Protein AF-K6DNP1-F1 (afdb_monomer)

Sequence (152 aa):
AHTSFNVTYEKKKAGRSIDSIVFHIEKKRKADDNSYKLDDRAYQEDKARKAETEDMLTVQALKSPYTKLLMEHFLLSYLDLTDTKILSGLQAHVYPLYDELKDLRGLNGVKDHLSYVGAKQEDYSKKNICKYLKKAIEQYLPTVKRQDLNHE

Radius of gyration: 27.94 Å; Cα contacts (8 Å, |Δi|>4): 122; chains: 1; bounding box: 44×36×95 Å

Foldseek 3Di:
DDDDWDKDKDFDDDPPHGPDIDIDTHHDDDPPDPVVLPPDPVSVVVVVVVVVLLVVQLVVLVVDVVVVLCVVLVLDDPVCNPPSCLRSLCSVQQVVLLVVQCVLPNPVSSSVLSNVLSVVDDPVCSVPSSVSNNVSSVVVNVVSVVVVVVVD

Nearest PDB structures (foldseek):
  7tcd-assembly1_A  TM=2.129E-01  e=2.347E+00  synthetic construct

Structure (mmCIF, N/CA/C/O backbone):
data_AF-K6DNP1-F1
#
_entry.id   AF-K6DNP1-F1
#
loop_
_atom_site.group_PDB
_atom_site.id
_atom_site.type_symbol
_atom_site.label_atom_id
_atom_site.label_alt_id
_atom_site.label_comp_id
_atom_site.label_asym_id
_atom_site.label_entity_id
_atom_site.label_seq_id
_atom_site.pdbx_PDB_ins_code
_atom_site.Cartn_x
_atom_site.Cartn_y
_atom_site.Cartn_z
_atom_site.occupancy
_atom_site.B_iso_or_equiv
_atom_site.auth_seq_id
_atom_site.auth_comp_id
_atom_site.auth_asym_id
_atom_site.auth_atom_id
_atom_site.pdbx_PDB_model_num
ATOM 1 N N . ALA A 1 1 ? -6.603 0.372 -36.552 1.00 50.72 1 ALA A N 1
ATOM 2 C CA . ALA A 1 1 ? -5.321 0.812 -35.957 1.00 50.72 1 ALA A CA 1
ATOM 3 C C . ALA A 1 1 ? -4.628 1.763 -36.931 1.00 50.72 1 ALA A C 1
ATOM 5 O O . ALA A 1 1 ? -4.686 1.504 -38.125 1.00 50.72 1 ALA A O 1
ATOM 6 N N . HIS A 1 2 ? -4.013 2.847 -36.446 1.00 74.38 2 HIS A N 1
ATOM 7 C CA . HIS A 1 2 ? -3.358 3.880 -37.266 1.00 74.38 2 HIS A CA 1
ATOM 8 C C . HIS A 1 2 ? -1.901 4.070 -36.817 1.00 74.38 2 HIS A C 1
ATOM 10 O O . HIS A 1 2 ? -1.602 3.951 -35.630 1.00 74.38 2 HIS A O 1
ATOM 16 N N . THR A 1 3 ? -0.981 4.347 -37.744 1.00 71.00 3 THR A N 1
ATOM 17 C CA . THR A 1 3 ? 0.444 4.598 -37.453 1.00 71.00 3 THR A CA 1
ATOM 18 C C . THR A 1 3 ? 0.910 5.831 -38.216 1.00 71.00 3 THR A C 1
ATOM 20 O O . THR A 1 3 ? 0.482 6.053 -39.345 1.00 71.00 3 THR A O 1
ATOM 23 N N . SER A 1 4 ? 1.761 6.648 -37.592 1.00 76.44 4 SER A N 1
ATOM 24 C CA . SER A 1 4 ? 2.299 7.858 -38.217 1.00 76.44 4 SER A CA 1
ATOM 25 C C . SER A 1 4 ? 3.692 7.607 -38.797 1.00 76.44 4 SER A C 1
ATOM 27 O O . SER A 1 4 ? 4.571 7.077 -38.116 1.00 76.44 4 SER A O 1
ATOM 29 N N . PHE A 1 5 ? 3.887 8.014 -40.050 1.00 83.62 5 PHE A N 1
ATOM 30 C CA . PHE A 1 5 ? 5.149 7.925 -40.785 1.00 83.62 5 PHE A CA 1
ATOM 31 C C . PHE A 1 5 ? 5.510 9.288 -41.369 1.00 83.62 5 PHE A C 1
ATOM 33 O O . PHE A 1 5 ? 4.630 10.129 -41.559 1.00 83.62 5 PHE A O 1
ATOM 40 N N . ASN A 1 6 ? 6.792 9.494 -41.659 1.00 84.69 6 ASN A N 1
ATOM 41 C CA . ASN A 1 6 ? 7.205 10.589 -42.527 1.00 84.69 6 ASN A CA 1
ATOM 42 C C . ASN A 1 6 ? 7.153 10.058 -43.960 1.00 84.69 6 ASN A C 1
ATOM 44 O O . ASN A 1 6 ? 7.808 9.065 -44.272 1.00 84.69 6 ASN A O 1
ATOM 48 N N . VAL A 1 7 ? 6.324 10.670 -44.801 1.00 87.06 7 VAL A N 1
ATOM 49 C CA . VAL A 1 7 ? 6.112 10.228 -46.181 1.00 87.06 7 VAL A CA 1
ATOM 50 C C . VAL A 1 7 ? 6.471 11.372 -47.111 1.00 87.06 7 VAL A C 1
ATOM 52 O O . VAL A 1 7 ? 5.861 12.439 -47.046 1.00 87.06 7 VAL A O 1
ATOM 55 N N . THR A 1 8 ? 7.440 11.142 -47.986 1.00 91.75 8 THR A N 1
ATOM 56 C CA . THR A 1 8 ? 7.704 11.991 -49.148 1.00 91.75 8 THR A CA 1
ATOM 57 C C . THR A 1 8 ? 7.326 11.225 -50.409 1.00 91.75 8 THR A C 1
ATOM 59 O O . THR A 1 8 ? 7.124 10.008 -50.380 1.00 91.75 8 THR A O 1
ATOM 62 N N . TYR A 1 9 ? 7.135 11.925 -51.522 1.00 92.38 9 TYR A N 1
ATOM 63 C CA . TYR A 1 9 ? 6.776 11.270 -52.771 1.00 92.38 9 TYR A CA 1
ATOM 64 C C . TYR A 1 9 ? 7.428 11.957 -53.964 1.00 92.38 9 TYR A C 1
ATOM 66 O O . TYR A 1 9 ? 7.678 13.162 -53.948 1.00 92.38 9 TYR A O 1
ATOM 74 N N . GLU A 1 10 ? 7.625 11.185 -55.025 1.00 93.19 10 GLU A N 1
ATOM 75 C CA . GLU A 1 10 ? 8.090 11.654 -56.322 1.00 93.19 10 GLU A CA 1
ATOM 76 C C . GLU A 1 10 ? 7.060 11.305 -57.401 1.00 93.19 10 GLU A C 1
ATOM 78 O O . GLU A 1 10 ? 6.475 10.221 -57.393 1.00 93.19 10 GLU A O 1
ATOM 83 N N . LYS A 1 11 ? 6.822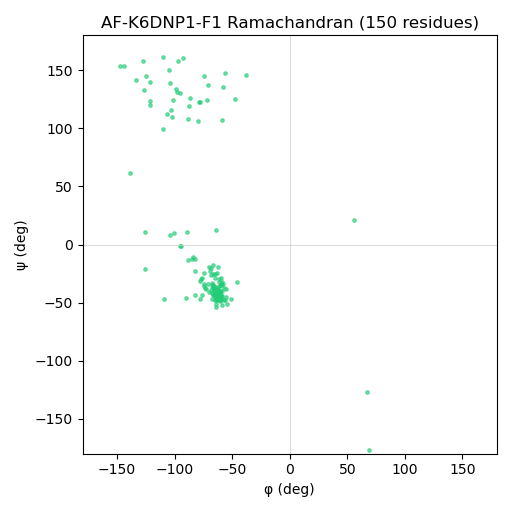 12.225 -58.341 1.00 92.50 11 LYS A N 1
ATOM 84 C CA . LYS A 1 11 ? 5.912 12.019 -59.476 1.00 92.50 11 LYS A CA 1
ATOM 85 C C . LYS A 1 11 ? 6.724 11.741 -60.739 1.00 92.50 11 LYS A C 1
ATOM 87 O O . LYS A 1 11 ? 7.390 12.645 -61.239 1.00 92.50 11 LYS A O 1
ATOM 92 N N . LYS A 1 12 ? 6.593 10.548 -61.312 1.00 91.69 12 LYS A N 1
ATOM 93 C CA . LYS A 1 12 ? 7.120 10.222 -62.641 1.00 91.69 12 LYS A CA 1
ATOM 94 C C . LYS A 1 12 ? 6.097 10.610 -63.699 1.00 91.69 12 LYS A C 1
ATOM 96 O O . LYS A 1 12 ? 4.930 10.231 -63.616 1.00 91.69 12 LYS A O 1
ATOM 101 N N . LYS A 1 13 ? 6.517 11.410 -64.678 1.00 91.56 13 LYS A N 1
ATOM 102 C CA . LYS A 1 13 ? 5.655 11.876 -65.771 1.00 91.56 13 LYS A CA 1
ATOM 103 C C . LYS A 1 13 ? 5.956 11.118 -67.058 1.00 91.56 13 LYS A C 1
ATOM 105 O O . LYS A 1 13 ? 7.121 10.948 -67.402 1.00 91.56 13 LYS A O 1
ATOM 110 N N . ALA A 1 14 ? 4.908 10.767 -67.795 1.00 88.12 14 ALA A N 1
ATOM 111 C CA . ALA A 1 14 ? 4.993 10.373 -69.195 1.00 88.12 14 ALA A CA 1
ATOM 112 C C . ALA A 1 14 ? 4.353 11.494 -70.029 1.00 88.12 14 ALA A C 1
ATOM 114 O O . ALA A 1 14 ? 3.132 11.645 -70.098 1.00 88.12 14 ALA A O 1
ATOM 115 N N . GLY A 1 15 ? 5.193 12.362 -70.595 1.00 88.00 15 GLY A N 1
ATOM 116 C CA . GLY A 1 15 ? 4.741 13.573 -71.281 1.00 88.00 15 GLY A CA 1
ATOM 117 C C . GLY A 1 15 ? 4.110 14.594 -70.324 1.00 88.00 15 GLY A C 1
ATOM 118 O O . GLY A 1 15 ? 4.723 15.000 -69.337 1.00 88.00 15 GLY A O 1
ATOM 119 N N . ARG A 1 16 ? 2.886 15.049 -70.629 1.00 88.44 16 ARG A N 1
ATOM 120 C CA . ARG A 1 16 ? 2.166 16.054 -69.816 1.00 88.44 16 ARG A CA 1
ATOM 121 C C . ARG A 1 16 ? 1.413 15.457 -68.622 1.00 88.44 16 ARG A C 1
ATOM 123 O O . ARG A 1 16 ? 0.993 16.213 -67.747 1.00 88.44 16 ARG A O 1
ATOM 130 N N . SER A 1 17 ? 1.292 14.134 -68.559 1.00 86.88 17 SER A N 1
ATOM 131 C CA . SER A 1 17 ? 0.543 13.423 -67.523 1.00 86.88 17 SER A CA 1
ATOM 132 C C . SER A 1 17 ? 1.479 12.773 -66.505 1.00 86.88 17 SER A C 1
ATOM 134 O O . SER A 1 17 ? 2.608 12.399 -66.824 1.00 86.88 17 SER A O 1
ATOM 136 N N . ILE A 1 18 ? 1.015 12.653 -65.260 1.00 89.25 18 ILE A N 1
ATOM 137 C CA . ILE A 1 18 ? 1.702 11.859 -64.235 1.00 89.25 18 ILE A CA 1
ATOM 138 C C . ILE A 1 18 ? 1.375 10.395 -64.516 1.00 89.25 18 ILE A C 1
ATOM 140 O O . ILE A 1 18 ? 0.204 10.035 -64.568 1.00 89.25 18 ILE A O 1
ATOM 144 N N . ASP A 1 19 ? 2.409 9.590 -64.711 1.00 92.50 19 ASP A N 1
ATOM 145 C CA . ASP A 1 19 ? 2.310 8.163 -65.007 1.00 92.50 19 ASP A CA 1
ATOM 146 C C . ASP A 1 19 ? 2.322 7.333 -63.717 1.00 92.50 19 ASP A C 1
ATOM 148 O O . ASP A 1 19 ? 1.467 6.480 -63.503 1.00 92.50 19 ASP A O 1
ATOM 152 N N . SER A 1 20 ? 3.237 7.645 -62.795 1.00 91.12 20 SER A N 1
ATOM 153 C CA . SER A 1 20 ? 3.351 6.941 -61.515 1.00 91.12 20 SER A CA 1
ATOM 154 C C . SER A 1 20 ? 3.824 7.858 -60.386 1.00 91.12 20 SER A C 1
ATOM 156 O O . SER A 1 20 ? 4.481 8.876 -60.612 1.00 91.12 20 SER A O 1
ATOM 158 N N . ILE A 1 21 ? 3.466 7.516 -59.146 1.00 91.50 21 ILE A N 1
ATOM 159 C CA . ILE A 1 21 ? 3.923 8.209 -57.934 1.00 91.50 21 ILE A CA 1
ATOM 160 C C . ILE A 1 21 ? 4.644 7.193 -57.053 1.00 91.50 21 ILE A C 1
ATOM 162 O O . ILE A 1 21 ? 4.070 6.166 -56.697 1.00 91.50 21 ILE A O 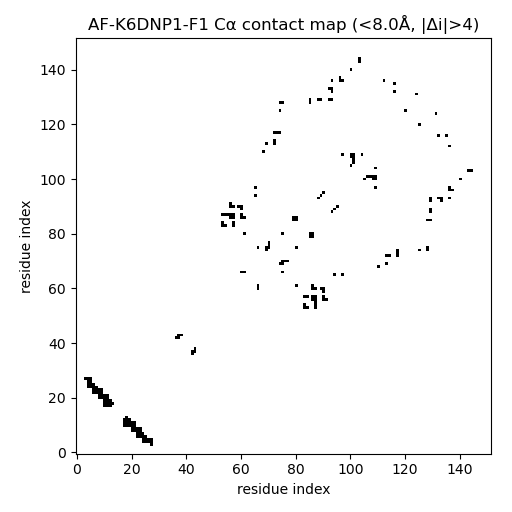1
ATOM 166 N N . VAL A 1 22 ? 5.896 7.481 -56.707 1.00 92.94 22 VAL A N 1
ATOM 167 C CA . VAL A 1 22 ? 6.710 6.652 -55.813 1.00 92.94 22 VAL A CA 1
ATOM 168 C C . VAL A 1 22 ? 6.723 7.306 -54.441 1.00 92.94 22 VAL A C 1
ATOM 170 O O . VAL A 1 22 ? 7.073 8.476 -54.317 1.00 92.94 22 VAL A O 1
ATOM 173 N N . PHE A 1 23 ? 6.330 6.563 -53.411 1.00 92.50 23 PHE A N 1
ATOM 174 C CA . PHE A 1 23 ? 6.361 7.037 -52.031 1.00 92.50 23 PHE A CA 1
ATOM 175 C C . PHE A 1 23 ? 7.652 6.581 -51.351 1.00 92.50 23 PHE A C 1
ATOM 177 O O . PHE A 1 23 ? 7.975 5.394 -51.360 1.00 92.50 23 PHE A O 1
ATOM 184 N N . HIS A 1 24 ? 8.351 7.512 -50.710 1.00 89.62 24 HIS A N 1
ATOM 185 C CA . HIS A 1 24 ? 9.455 7.226 -49.804 1.00 89.62 24 HIS A CA 1
ATOM 186 C C . HIS A 1 24 ? 8.930 7.367 -48.380 1.00 89.62 24 HIS A C 1
ATOM 188 O O . HIS A 1 24 ? 8.570 8.453 -47.922 1.00 89.62 24 HIS A O 1
ATOM 194 N N . ILE A 1 25 ? 8.816 6.231 -47.701 1.00 88.06 25 ILE A N 1
ATOM 195 C CA . ILE A 1 25 ? 8.274 6.161 -46.350 1.00 88.06 25 ILE A CA 1
ATOM 196 C C . ILE A 1 25 ? 9.440 5.916 -45.405 1.00 88.06 25 ILE A C 1
ATOM 198 O O . ILE A 1 25 ? 10.027 4.835 -45.399 1.00 88.06 25 ILE A O 1
ATOM 202 N N . GLU A 1 26 ? 9.751 6.910 -44.582 1.00 81.81 26 GLU A N 1
ATOM 203 C CA . GLU A 1 26 ? 10.755 6.783 -43.536 1.00 81.81 26 GLU A CA 1
ATOM 204 C C . GLU A 1 26 ? 10.090 6.507 -42.188 1.00 81.81 26 GLU A C 1
ATOM 206 O O . GLU A 1 26 ? 9.112 7.147 -41.768 1.00 81.81 26 GLU A O 1
ATOM 211 N N . LYS A 1 27 ? 10.642 5.527 -41.471 1.00 77.31 27 LYS A N 1
ATOM 212 C CA . LYS A 1 27 ? 10.211 5.201 -40.116 1.00 77.31 27 LYS A CA 1
ATOM 213 C C . LYS A 1 27 ? 10.670 6.314 -39.175 1.00 77.31 27 LYS A C 1
ATOM 215 O O . LYS A 1 27 ? 11.860 6.596 -39.082 1.00 77.31 27 LYS A O 1
ATOM 220 N N . LYS A 1 28 ? 9.739 6.915 -38.428 1.00 71.75 28 LYS A N 1
ATOM 221 C CA . LYS A 1 28 ? 10.092 7.870 -37.368 1.00 71.75 28 LYS A CA 1
ATOM 222 C C . LYS A 1 28 ? 11.019 7.200 -36.350 1.00 71.75 28 LYS A C 1
ATOM 224 O O . LYS A 1 28 ? 10.735 6.081 -35.910 1.00 71.75 28 LYS A O 1
ATOM 229 N N . ARG A 1 29 ? 12.079 7.903 -35.935 1.00 65.31 29 ARG A N 1
ATOM 230 C CA . ARG A 1 29 ? 12.907 7.496 -34.794 1.00 65.31 29 ARG A CA 1
ATOM 231 C C . ARG A 1 29 ? 11.998 7.425 -33.564 1.00 65.31 29 ARG A C 1
ATOM 233 O O . ARG A 1 29 ? 11.520 8.450 -33.084 1.00 65.31 29 ARG A O 1
ATO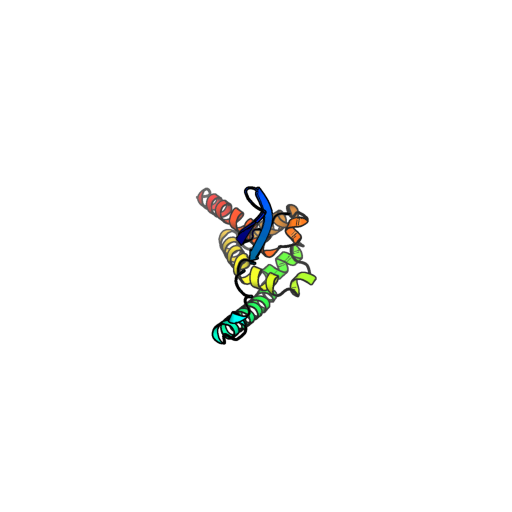M 240 N N . LYS A 1 30 ? 11.692 6.214 -33.099 1.00 66.44 30 LYS A N 1
ATOM 241 C CA . LYS A 1 30 ? 11.155 6.021 -31.747 1.00 66.44 30 LYS A CA 1
ATOM 242 C C . LYS A 1 30 ? 12.332 6.204 -30.793 1.00 66.44 30 LYS A C 1
ATOM 244 O O . LYS A 1 30 ? 13.447 5.880 -31.188 1.00 66.44 30 LYS A O 1
ATOM 249 N N . ALA A 1 31 ? 12.106 6.774 -29.608 1.00 58.91 31 ALA A N 1
ATOM 250 C CA . ALA A 1 31 ? 13.155 6.841 -28.593 1.00 58.91 31 ALA A CA 1
ATOM 251 C C . ALA A 1 31 ? 13.794 5.451 -28.482 1.00 58.91 31 ALA A C 1
ATOM 253 O O . ALA A 1 31 ? 13.062 4.461 -28.375 1.00 58.91 31 ALA A O 1
ATOM 254 N N . ASP A 1 32 ? 15.117 5.393 -28.641 1.00 55.91 32 ASP A N 1
ATOM 255 C CA . ASP A 1 32 ? 15.847 4.138 -28.549 1.00 55.91 32 ASP A CA 1
ATOM 256 C C . ASP A 1 32 ? 15.552 3.505 -27.185 1.00 55.91 32 ASP A C 1
ATOM 258 O O . ASP A 1 32 ? 15.266 4.195 -26.201 1.00 55.91 32 ASP A O 1
ATOM 262 N N . ASP A 1 33 ? 15.546 2.178 -27.182 1.00 56.12 33 ASP A N 1
ATOM 263 C CA . ASP A 1 33 ? 15.354 1.322 -26.021 1.00 56.12 33 ASP A CA 1
ATOM 264 C C . ASP A 1 33 ? 16.054 1.900 -24.774 1.00 56.12 33 ASP A C 1
ATOM 266 O O . ASP A 1 33 ? 17.139 2.478 -24.873 1.00 56.12 33 ASP A O 1
ATOM 270 N N . ASN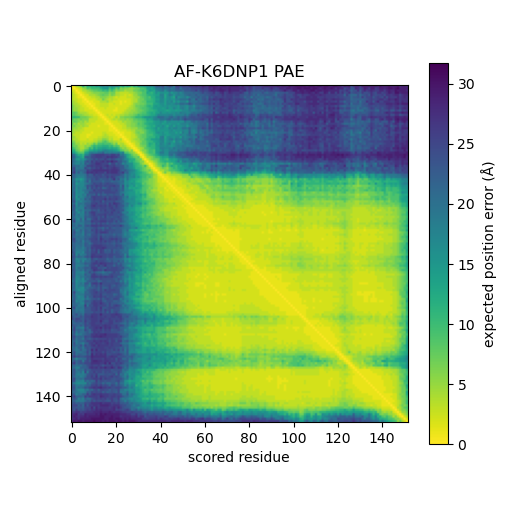 A 1 34 ? 15.487 1.721 -23.576 1.00 57.88 34 ASN A N 1
ATOM 271 C CA . ASN A 1 34 ? 16.080 2.221 -22.318 1.00 57.88 34 ASN A CA 1
ATOM 272 C C . ASN A 1 34 ? 17.450 1.567 -21.986 1.00 57.88 34 ASN A C 1
ATOM 274 O O . ASN A 1 34 ? 17.951 1.721 -20.875 1.00 57.88 34 ASN A O 1
ATOM 278 N N . SER A 1 35 ? 18.056 0.849 -22.935 1.00 60.31 35 SER A N 1
ATOM 279 C CA . SER A 1 35 ? 19.379 0.229 -22.915 1.00 60.31 35 SER A CA 1
ATOM 280 C C . SER A 1 35 ? 20.487 1.144 -22.389 1.00 60.31 35 SER A C 1
ATOM 282 O O . SER A 1 35 ? 21.371 0.648 -21.700 1.00 60.31 35 SER A O 1
ATOM 284 N N . TYR A 1 36 ? 20.420 2.465 -22.593 1.00 57.47 36 TYR A N 1
ATOM 285 C CA . TYR A 1 36 ? 21.416 3.390 -22.031 1.00 57.47 36 TYR A CA 1
ATOM 286 C C . TYR A 1 36 ? 21.455 3.406 -20.488 1.00 57.47 36 TYR A C 1
ATOM 288 O O . TYR A 1 36 ? 22.447 3.831 -19.910 1.00 57.47 36 TYR A O 1
ATOM 296 N N . LYS A 1 37 ? 20.397 2.936 -19.810 1.00 58.38 37 LYS A N 1
ATOM 297 C CA . LYS A 1 37 ? 20.354 2.798 -18.344 1.00 58.38 37 LYS A CA 1
ATOM 298 C C . LYS A 1 37 ? 20.962 1.485 -17.847 1.00 58.38 37 LYS A C 1
ATOM 300 O O . LYS A 1 37 ? 21.143 1.341 -16.645 1.00 58.38 37 LYS A O 1
ATOM 305 N N . LEU A 1 38 ? 21.232 0.511 -18.724 1.00 59.47 38 LEU A N 1
ATOM 306 C CA . LEU A 1 38 ? 21.786 -0.777 -18.295 1.00 59.47 38 LEU A CA 1
ATOM 307 C C . LEU A 1 38 ? 23.266 -0.685 -17.915 1.00 59.47 38 LEU A C 1
ATOM 309 O O . LEU A 1 38 ? 23.643 -1.354 -16.965 1.00 59.47 38 LEU A O 1
ATOM 313 N N . ASP A 1 39 ? 24.070 0.142 -18.589 1.00 61.75 39 ASP A N 1
ATOM 314 C CA . ASP A 1 39 ? 25.513 0.295 -18.309 1.00 61.75 39 ASP A CA 1
ATOM 315 C C . ASP A 1 39 ? 25.845 1.470 -17.370 1.00 61.75 39 ASP A C 1
ATOM 317 O O . ASP A 1 39 ? 27.006 1.691 -17.017 1.00 61.75 39 ASP A O 1
ATOM 321 N N . ASP A 1 40 ? 24.838 2.228 -16.933 1.00 76.12 40 ASP A N 1
ATOM 322 C CA . ASP A 1 40 ? 25.037 3.339 -16.006 1.00 76.12 40 ASP A CA 1
ATOM 323 C C . ASP A 1 40 ? 25.177 2.816 -14.564 1.00 76.12 40 ASP A C 1
ATOM 325 O O . ASP A 1 40 ? 24.203 2.393 -13.931 1.00 76.12 40 ASP A O 1
ATOM 329 N N . ARG A 1 41 ? 26.407 2.844 -14.034 1.00 76.69 41 ARG A N 1
ATOM 330 C CA . ARG A 1 41 ? 26.722 2.395 -12.665 1.00 76.69 41 ARG A CA 1
ATOM 331 C C . ARG A 1 41 ? 25.883 3.112 -11.610 1.00 76.69 41 ARG A C 1
ATOM 333 O O . ARG A 1 41 ? 25.415 2.462 -10.681 1.00 76.69 41 ARG A O 1
ATOM 340 N N . ALA A 1 42 ? 25.625 4.411 -11.776 1.00 79.81 42 ALA A N 1
ATOM 341 C CA . ALA A 1 42 ? 24.831 5.175 -10.815 1.00 79.81 42 ALA A CA 1
ATOM 342 C C . ALA A 1 42 ? 23.368 4.701 -10.783 1.00 79.81 42 ALA A C 1
ATOM 344 O O . ALA A 1 42 ? 22.741 4.658 -9.725 1.00 79.81 42 ALA A O 1
ATOM 345 N N . TYR A 1 43 ? 22.826 4.292 -11.935 1.00 78.38 43 TYR A N 1
ATOM 346 C CA . TYR A 1 43 ? 21.483 3.722 -12.020 1.00 78.38 43 TYR A CA 1
ATOM 347 C C . TYR A 1 43 ? 21.405 2.332 -11.373 1.00 78.38 43 TYR A C 1
ATOM 349 O O . TYR A 1 43 ? 20.432 2.032 -10.678 1.00 78.38 43 TYR A O 1
ATOM 357 N N . GLN A 1 44 ? 22.423 1.488 -11.572 1.00 81.75 44 GLN A N 1
ATOM 358 C CA . GLN A 1 44 ? 22.496 0.170 -10.935 1.00 81.75 44 GLN A CA 1
ATOM 359 C C . GLN A 1 44 ? 22.620 0.281 -9.411 1.00 81.75 44 GLN A C 1
ATOM 361 O O . GLN A 1 44 ? 21.885 -0.401 -8.697 1.00 81.75 44 GLN A O 1
ATOM 366 N N . GLU A 1 45 ? 23.489 1.167 -8.917 1.00 82.25 45 GLU A N 1
ATOM 367 C CA . GLU A 1 45 ? 23.664 1.428 -7.484 1.00 82.25 45 GLU A CA 1
ATOM 368 C C . GLU A 1 45 ? 22.385 1.988 -6.848 1.00 82.25 45 GLU A C 1
ATOM 370 O O . GLU A 1 45 ? 21.953 1.504 -5.801 1.00 82.25 45 GLU A O 1
ATOM 375 N N . ASP A 1 46 ? 21.711 2.949 -7.493 1.00 82.19 46 ASP A N 1
ATOM 376 C CA . ASP A 1 46 ? 20.434 3.476 -6.995 1.00 82.19 46 ASP A CA 1
ATOM 377 C C . ASP A 1 46 ? 19.341 2.397 -6.961 1.00 82.19 46 ASP A C 1
ATOM 379 O O . ASP A 1 46 ? 18.563 2.321 -6.007 1.00 82.19 46 ASP A O 1
ATOM 383 N N . LYS A 1 47 ? 19.301 1.524 -7.975 1.00 83.50 47 LYS A N 1
ATOM 384 C CA . LYS A 1 47 ? 18.375 0.389 -8.021 1.00 83.50 47 LYS A CA 1
ATOM 385 C C . LYS A 1 47 ? 18.668 -0.628 -6.915 1.00 83.50 47 LYS A C 1
ATOM 387 O O . LYS A 1 47 ? 17.723 -1.097 -6.285 1.00 83.50 47 LYS A O 1
ATOM 392 N N . ALA A 1 48 ? 19.938 -0.944 -6.665 1.00 84.06 48 ALA A N 1
ATOM 393 C CA . ALA A 1 48 ? 20.351 -1.854 -5.598 1.00 84.06 48 ALA A CA 1
ATOM 394 C C . ALA A 1 48 ? 19.986 -1.289 -4.219 1.00 84.06 48 ALA A C 1
ATOM 396 O O . ALA A 1 48 ? 19.307 -1.955 -3.445 1.00 84.06 48 ALA A O 1
ATOM 397 N N . ARG A 1 49 ? 20.306 -0.016 -3.961 1.00 85.69 49 ARG A N 1
ATOM 398 C CA . ARG A 1 49 ? 19.952 0.671 -2.711 1.00 85.69 49 ARG A CA 1
ATOM 399 C C . ARG A 1 49 ? 18.442 0.700 -2.461 1.00 85.69 49 ARG A C 1
ATOM 401 O O . ARG A 1 49 ? 17.994 0.534 -1.327 1.00 85.69 49 ARG A O 1
ATOM 408 N N . LYS A 1 50 ? 17.638 0.918 -3.508 1.00 84.88 50 LYS A N 1
ATOM 409 C CA . LYS A 1 50 ? 16.170 0.845 -3.415 1.00 84.88 50 LYS A CA 1
ATOM 410 C C . LYS A 1 50 ? 15.699 -0.559 -3.051 1.00 84.88 50 LYS A C 1
ATOM 412 O O . LYS A 1 50 ? 14.873 -0.675 -2.155 1.00 84.88 50 LYS A O 1
ATOM 417 N N . ALA A 1 51 ? 16.252 -1.592 -3.684 1.00 84.00 51 ALA A N 1
ATOM 418 C CA . ALA A 1 51 ? 15.919 -2.979 -3.367 1.00 84.00 51 ALA A CA 1
ATOM 419 C C . ALA A 1 51 ? 16.287 -3.347 -1.919 1.00 84.00 51 ALA A C 1
ATOM 421 O O . ALA A 1 51 ? 15.457 -3.898 -1.208 1.00 84.00 51 ALA A O 1
ATOM 422 N N . GLU A 1 52 ? 17.472 -2.955 -1.439 1.00 86.56 52 GLU A N 1
ATOM 423 C CA . GLU A 1 52 ? 17.877 -3.165 -0.038 1.00 86.56 52 GLU A CA 1
ATOM 424 C C . GLU A 1 52 ? 16.935 -2.460 0.948 1.00 86.56 52 GLU A C 1
ATOM 426 O O . GLU A 1 52 ? 16.576 -3.004 1.993 1.00 86.56 52 GLU A O 1
ATOM 431 N N . THR A 1 53 ? 16.501 -1.244 0.603 1.00 90.31 53 THR A N 1
ATOM 432 C CA . THR A 1 53 ? 15.539 -0.489 1.415 1.00 90.31 53 THR A CA 1
ATOM 433 C C . THR A 1 53 ? 14.175 -1.179 1.432 1.00 90.31 53 THR A C 1
ATOM 435 O O . THR A 1 53 ? 13.560 -1.287 2.492 1.00 90.31 53 THR A O 1
ATOM 438 N N . GLU A 1 54 ? 13.700 -1.658 0.279 1.00 89.75 54 GLU A N 1
ATOM 439 C CA . GLU A 1 54 ? 12.459 -2.430 0.174 1.00 89.75 54 GLU A CA 1
ATOM 440 C C . GLU A 1 54 ? 12.541 -3.698 1.028 1.00 89.75 54 GLU A C 1
ATOM 442 O O . GLU A 1 54 ? 11.658 -3.915 1.857 1.00 89.75 54 GLU A O 1
ATOM 447 N N . ASP A 1 55 ? 13.624 -4.469 0.934 1.00 90.44 55 ASP A N 1
ATOM 448 C CA . ASP A 1 55 ? 13.830 -5.674 1.742 1.00 90.44 55 ASP A CA 1
ATOM 449 C C . ASP A 1 55 ? 13.829 -5.358 3.244 1.00 90.44 55 ASP A C 1
ATOM 451 O O . ASP A 1 55 ? 13.125 -6.012 4.018 1.00 90.44 55 ASP A O 1
ATOM 455 N N . MET A 1 56 ? 14.518 -4.300 3.678 1.00 93.62 56 MET A N 1
ATOM 456 C CA . MET A 1 56 ? 14.482 -3.863 5.078 1.00 93.62 56 MET A CA 1
ATOM 457 C C . MET A 1 56 ? 13.052 -3.528 5.538 1.00 93.62 56 MET A C 1
ATOM 459 O O . MET A 1 56 ? 12.628 -3.952 6.620 1.00 93.62 56 MET A O 1
ATOM 463 N N . LEU A 1 57 ? 12.289 -2.807 4.710 1.00 94.56 57 LEU A N 1
ATOM 464 C CA . LEU A 1 57 ? 10.896 -2.461 4.996 1.00 94.56 57 LEU A CA 1
ATOM 465 C C . LEU A 1 57 ? 10.001 -3.702 5.066 1.00 94.56 57 LEU A C 1
ATOM 467 O O . LEU A 1 57 ? 9.118 -3.754 5.919 1.00 94.56 57 LEU A O 1
ATOM 471 N N . THR A 1 58 ? 10.226 -4.720 4.231 1.00 93.50 58 THR A N 1
ATOM 472 C CA . THR A 1 58 ? 9.443 -5.968 4.295 1.00 93.50 58 THR A CA 1
ATOM 473 C C . THR A 1 58 ? 9.651 -6.709 5.608 1.00 93.50 58 THR A C 1
ATOM 475 O O . THR A 1 58 ? 8.685 -7.144 6.235 1.00 93.50 58 THR A O 1
ATOM 478 N N . VAL A 1 59 ? 10.897 -6.798 6.079 1.00 94.12 59 VAL A N 1
ATOM 479 C CA . VAL A 1 59 ? 11.225 -7.446 7.354 1.00 94.12 59 VAL A CA 1
ATOM 480 C C . VAL A 1 59 ? 10.581 -6.693 8.517 1.00 94.12 59 VAL A C 1
ATOM 482 O O . VAL A 1 59 ? 10.081 -7.313 9.459 1.00 94.12 59 VAL A O 1
ATOM 485 N N . GLN A 1 60 ? 10.556 -5.360 8.454 1.00 94.56 60 GLN A N 1
ATOM 486 C CA . GLN A 1 60 ? 9.858 -4.535 9.437 1.00 94.56 60 GLN A CA 1
ATOM 487 C C . GLN A 1 60 ? 8.340 -4.760 9.386 1.00 94.56 60 GLN A C 1
ATOM 489 O O . GLN A 1 60 ? 7.723 -4.957 10.435 1.00 94.56 60 GLN A O 1
ATOM 494 N N . ALA A 1 61 ? 7.761 -4.823 8.184 1.00 95.38 61 ALA A N 1
ATOM 495 C CA . ALA A 1 61 ? 6.345 -5.097 7.982 1.00 95.38 61 ALA A CA 1
ATOM 496 C C . ALA A 1 61 ? 5.946 -6.434 8.612 1.00 95.38 61 ALA A C 1
ATOM 498 O O . ALA A 1 61 ? 4.979 -6.497 9.364 1.00 95.38 61 ALA A O 1
ATOM 499 N N . LEU A 1 62 ? 6.712 -7.500 8.377 1.00 94.31 62 LEU A N 1
ATOM 500 C CA . LEU A 1 62 ? 6.423 -8.832 8.919 1.00 94.31 62 LEU A CA 1
ATOM 501 C C . LEU A 1 62 ? 6.388 -8.860 10.451 1.00 94.31 62 LEU A C 1
ATOM 503 O O . LEU A 1 62 ? 5.600 -9.598 11.038 1.00 94.31 62 LEU A O 1
ATOM 507 N N . LYS A 1 63 ? 7.218 -8.041 11.103 1.00 93.56 63 LYS A N 1
ATOM 508 C CA . LYS A 1 63 ? 7.262 -7.914 12.567 1.00 93.56 63 LYS A CA 1
ATOM 509 C C . LYS A 1 63 ? 6.182 -6.981 13.124 1.00 93.56 63 LYS A C 1
ATOM 511 O O . LYS A 1 63 ? 5.972 -6.956 14.335 1.00 93.56 63 LYS A O 1
ATOM 516 N N . SER A 1 64 ? 5.518 -6.204 12.270 1.00 94.44 64 SER A N 1
ATOM 517 C CA . SER A 1 64 ? 4.518 -5.223 12.681 1.00 94.44 64 SER A CA 1
ATOM 518 C C . SER A 1 64 ? 3.234 -5.896 13.186 1.00 94.44 64 SER A C 1
ATOM 520 O O . SER A 1 64 ? 2.716 -6.812 12.536 1.00 94.44 64 SER A O 1
ATOM 522 N N . PRO A 1 65 ? 2.640 -5.411 14.294 1.00 94.19 65 PRO A N 1
ATOM 523 C CA . PRO A 1 65 ? 1.349 -5.906 14.768 1.00 94.19 65 PRO A CA 1
ATOM 524 C C . PRO A 1 65 ? 0.215 -5.630 13.768 1.00 94.19 65 PRO A C 1
ATOM 526 O O . PRO A 1 65 ? -0.777 -6.358 13.755 1.00 94.19 65 PRO A O 1
ATOM 529 N N . TYR A 1 66 ? 0.357 -4.620 12.902 1.00 95.31 66 TYR A N 1
ATOM 530 C CA . TYR A 1 66 ? -0.650 -4.291 11.893 1.00 95.31 66 TYR A CA 1
ATOM 531 C C . TYR A 1 66 ? -0.772 -5.367 10.817 1.00 95.31 66 TYR A C 1
ATOM 533 O O . TYR A 1 66 ? -1.884 -5.673 10.403 1.00 95.31 66 TYR A O 1
ATOM 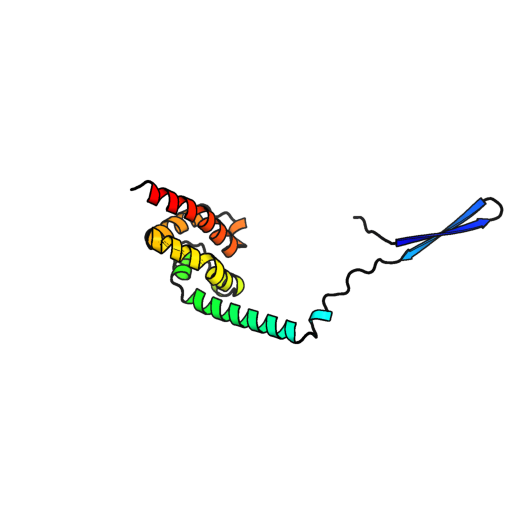541 N N . THR A 1 67 ? 0.329 -6.013 10.424 1.00 95.44 67 THR A N 1
ATOM 542 C CA . THR A 1 67 ? 0.289 -7.142 9.476 1.00 95.44 67 THR A CA 1
ATOM 543 C C . THR A 1 67 ? -0.555 -8.282 10.031 1.00 95.44 67 THR A C 1
ATOM 545 O O . THR A 1 67 ? -1.372 -8.859 9.317 1.00 95.44 67 THR A O 1
ATOM 548 N N . LYS A 1 68 ? -0.420 -8.563 11.334 1.00 94.25 68 LYS A N 1
ATOM 549 C CA . LYS A 1 68 ? -1.248 -9.557 12.018 1.00 94.25 68 LYS A CA 1
ATOM 550 C C . LYS A 1 68 ? -2.725 -9.159 12.022 1.00 94.25 68 LYS A C 1
ATOM 552 O O . LYS A 1 68 ? -3.563 -9.975 11.655 1.00 94.25 68 LYS A O 1
ATOM 557 N N . LEU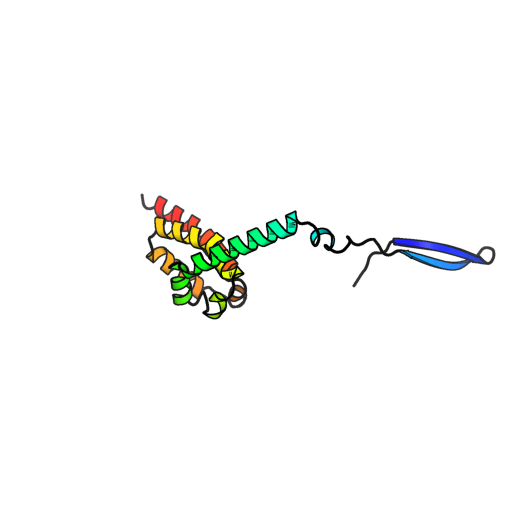 A 1 69 ? -3.036 -7.908 12.361 1.00 94.69 69 LEU A N 1
ATOM 558 C CA . LEU A 1 69 ? -4.412 -7.397 12.339 1.00 94.69 69 LEU A CA 1
ATOM 559 C C . LEU A 1 69 ? -5.040 -7.469 10.940 1.00 94.69 69 LEU A C 1
ATOM 561 O O . LEU A 1 69 ? -6.195 -7.859 10.801 1.00 94.69 69 LEU A O 1
ATOM 565 N N . LEU A 1 70 ? -4.287 -7.138 9.890 1.00 95.06 70 LEU A N 1
ATOM 566 C CA . LEU A 1 70 ? -4.779 -7.235 8.515 1.00 95.06 70 LEU A CA 1
ATOM 567 C C . LEU A 1 70 ? -5.132 -8.676 8.124 1.00 95.06 70 LEU A C 1
ATOM 569 O O . LEU A 1 70 ? -6.130 -8.884 7.434 1.00 95.06 70 LEU A O 1
ATOM 573 N N . MET A 1 71 ? -4.366 -9.665 8.591 1.00 93.81 71 MET A N 1
ATOM 574 C CA . MET A 1 71 ? -4.709 -11.078 8.404 1.00 93.81 71 MET A CA 1
ATOM 575 C C . MET A 1 71 ? -5.961 -11.479 9.194 1.00 93.81 71 MET A C 1
ATOM 577 O O . MET A 1 71 ? -6.820 -12.171 8.655 1.00 93.81 71 MET A O 1
ATOM 581 N N . GLU A 1 72 ? -6.101 -11.020 10.443 1.00 93.88 72 GLU A N 1
ATOM 582 C CA . GLU A 1 72 ? -7.284 -11.290 11.282 1.00 93.88 72 GLU A CA 1
ATOM 583 C C . GLU A 1 72 ? -8.582 -10.759 10.647 1.00 93.88 72 GLU A C 1
ATOM 585 O O . GLU A 1 72 ? -9.630 -11.392 10.755 1.00 93.88 72 GLU A O 1
ATOM 590 N N . HIS A 1 73 ? -8.508 -9.633 9.932 1.00 92.31 73 HIS A N 1
ATOM 591 C CA . HIS A 1 73 ? -9.633 -9.054 9.190 1.00 92.31 73 HIS A CA 1
ATOM 592 C C . HIS A 1 73 ? -9.756 -9.562 7.741 1.00 92.31 73 HIS A C 1
ATOM 594 O O . HIS A 1 73 ? -10.525 -8.995 6.967 1.00 92.31 73 HIS A O 1
ATOM 600 N N . PHE A 1 74 ? -9.015 -10.612 7.358 1.00 90.69 74 PHE A N 1
ATOM 601 C CA . PHE A 1 74 ? -8.991 -11.194 6.005 1.00 90.69 74 PHE A CA 1
ATOM 602 C C . PHE A 1 74 ? -8.643 -10.199 4.881 1.00 90.69 74 PHE A C 1
ATOM 604 O O . PHE A 1 74 ? -8.935 -10.441 3.710 1.00 90.69 74 PHE A O 1
ATOM 611 N N . LEU A 1 75 ? -7.996 -9.083 5.225 1.00 92.44 75 LEU A N 1
ATOM 612 C CA . LEU A 1 75 ? -7.535 -8.072 4.273 1.00 92.44 75 LEU A CA 1
ATOM 613 C C . LEU A 1 75 ? -6.198 -8.460 3.637 1.00 92.44 75 LEU A C 1
ATOM 615 O O . LEU A 1 75 ? -5.884 -7.979 2.552 1.00 92.44 75 LEU A O 1
ATOM 619 N N . LEU A 1 76 ? -5.429 -9.322 4.304 1.00 93.06 76 LEU A N 1
ATOM 620 C CA . LEU A 1 76 ? -4.158 -9.854 3.827 1.00 93.06 76 LEU A CA 1
ATOM 621 C C . LEU A 1 76 ? -4.180 -11.386 3.879 1.00 93.06 76 LEU A C 1
ATOM 623 O O . LEU A 1 76 ? -4.569 -11.967 4.893 1.00 93.06 76 LEU A O 1
ATOM 627 N N . SER A 1 77 ? -3.750 -12.040 2.802 1.00 91.44 77 SER A N 1
ATOM 628 C CA . SER A 1 77 ? -3.598 -13.495 2.733 1.00 91.44 77 SER A CA 1
ATOM 629 C C . SER A 1 77 ? -2.181 -13.931 3.115 1.00 91.44 77 SER A C 1
ATOM 631 O O . SER A 1 77 ? -1.223 -13.167 3.013 1.00 91.44 77 SER A O 1
ATOM 633 N N . TYR A 1 78 ? -2.018 -15.208 3.473 1.00 90.31 78 TYR A N 1
ATOM 634 C CA . TYR A 1 78 ? -0.700 -15.815 3.685 1.00 90.31 78 TYR A CA 1
ATOM 635 C C . TYR A 1 78 ? 0.183 -15.759 2.426 1.00 90.31 78 TYR A C 1
ATOM 637 O O . TYR A 1 78 ? 1.404 -15.698 2.536 1.00 90.31 78 TYR A O 1
ATOM 645 N N . LEU A 1 79 ? -0.428 -15.759 1.233 1.00 91.06 79 LEU A N 1
ATOM 646 C CA . LEU A 1 79 ? 0.287 -15.625 -0.040 1.00 91.06 79 LEU A CA 1
ATOM 647 C C . LEU A 1 79 ? 0.924 -14.236 -0.180 1.00 91.06 79 LEU A C 1
ATOM 649 O O . LEU A 1 79 ? 2.059 -14.125 -0.643 1.00 91.06 79 LEU A O 1
ATOM 653 N N . ASP A 1 80 ? 0.238 -13.195 0.294 1.00 90.19 80 ASP A N 1
ATOM 654 C CA . ASP A 1 80 ? 0.695 -11.804 0.193 1.00 90.19 80 ASP A CA 1
ATOM 655 C C . ASP A 1 80 ? 1.899 -11.521 1.105 1.00 90.19 80 ASP A C 1
ATOM 657 O O . ASP A 1 80 ? 2.647 -10.577 0.864 1.00 90.19 80 ASP A O 1
ATOM 661 N N . LEU A 1 81 ? 2.140 -12.361 2.122 1.00 89.50 81 LEU A N 1
ATOM 662 C CA . LEU A 1 81 ? 3.328 -12.277 2.982 1.00 89.50 81 LEU A CA 1
ATOM 663 C C . LEU A 1 81 ? 4.632 -12.593 2.236 1.00 89.50 81 LEU A C 1
ATOM 665 O O . LEU A 1 81 ? 5.712 -12.278 2.728 1.00 89.50 81 LEU A O 1
ATOM 669 N N . THR A 1 82 ? 4.545 -13.241 1.074 1.00 89.62 82 THR A N 1
ATOM 670 C CA . THR A 1 82 ? 5.714 -13.522 0.228 1.00 89.62 82 THR A CA 1
ATOM 671 C C . THR A 1 82 ? 6.011 -12.391 -0.758 1.00 89.62 82 THR A C 1
ATOM 673 O O . THR A 1 82 ? 7.096 -12.358 -1.337 1.00 89.62 82 THR A O 1
ATOM 676 N N . ASP A 1 83 ? 5.081 -11.446 -0.936 1.00 92.94 83 ASP A N 1
ATOM 677 C CA . ASP A 1 83 ? 5.235 -10.332 -1.868 1.00 92.94 83 ASP A CA 1
ATOM 678 C C . ASP A 1 83 ? 5.923 -9.139 -1.188 1.00 92.94 83 ASP A C 1
ATOM 680 O O . ASP A 1 83 ? 5.344 -8.410 -0.370 1.00 92.94 83 ASP A O 1
ATOM 684 N N . THR A 1 84 ? 7.178 -8.907 -1.576 1.00 92.25 84 THR A N 1
ATOM 685 C CA . THR A 1 84 ? 7.997 -7.812 -1.052 1.00 92.25 84 THR A CA 1
ATOM 686 C C . THR A 1 84 ? 7.408 -6.436 -1.355 1.00 92.25 84 THR A C 1
ATOM 688 O O . THR A 1 84 ? 7.518 -5.523 -0.535 1.00 92.25 84 THR A O 1
ATOM 691 N N . LYS A 1 85 ? 6.716 -6.256 -2.485 1.00 92.25 85 LYS A N 1
ATOM 692 C CA . LYS A 1 85 ? 6.130 -4.961 -2.864 1.00 92.25 85 LYS A CA 1
ATOM 693 C C . LYS A 1 85 ? 4.905 -4.632 -2.031 1.00 92.25 85 LYS A C 1
ATOM 695 O O . LYS A 1 85 ? 4.698 -3.470 -1.679 1.00 92.25 85 LYS A O 1
ATOM 700 N N . ILE A 1 86 ? 4.091 -5.639 -1.713 1.00 93.81 86 ILE A N 1
ATOM 701 C CA . ILE A 1 86 ? 2.933 -5.448 -0.837 1.00 93.81 86 ILE A CA 1
ATOM 702 C C . ILE A 1 86 ? 3.422 -5.045 0.552 1.00 93.81 86 ILE A C 1
ATOM 704 O O . ILE A 1 86 ? 3.028 -3.993 1.051 1.00 93.81 86 ILE A O 1
ATOM 708 N N . LEU A 1 87 ? 4.318 -5.831 1.150 1.00 94.69 87 LEU A N 1
ATOM 709 C CA . LEU A 1 87 ? 4.779 -5.608 2.519 1.00 94.69 87 LEU A CA 1
ATOM 710 C C . LEU A 1 87 ? 5.558 -4.299 2.694 1.00 94.69 87 LEU A C 1
ATOM 712 O O . LEU A 1 87 ? 5.248 -3.527 3.603 1.00 94.69 87 LEU A O 1
ATOM 716 N N . SER A 1 88 ? 6.521 -4.008 1.812 1.00 94.69 88 SER A N 1
ATOM 717 C CA . SER A 1 88 ? 7.259 -2.735 1.853 1.00 94.69 88 SER A CA 1
ATOM 718 C C . SER A 1 88 ? 6.326 -1.540 1.646 1.00 94.69 88 SER A C 1
ATOM 720 O O . SER A 1 88 ? 6.428 -0.544 2.364 1.00 94.69 88 SER A O 1
ATOM 722 N N . GLY A 1 89 ? 5.355 -1.655 0.733 1.00 94.69 89 GLY A N 1
ATOM 723 C CA . GLY A 1 89 ? 4.350 -0.625 0.490 1.00 94.69 89 GLY A CA 1
ATOM 724 C C . GLY A 1 89 ? 3.441 -0.377 1.697 1.00 94.69 89 GLY A C 1
ATOM 725 O O . GLY A 1 89 ? 3.162 0.777 2.025 1.00 94.69 89 GLY A O 1
ATOM 726 N N . LEU A 1 90 ? 3.003 -1.438 2.384 1.00 96.19 90 LEU A N 1
ATOM 727 C CA . LEU A 1 90 ? 2.209 -1.325 3.612 1.00 96.19 90 LEU A CA 1
ATOM 728 C C . LEU A 1 90 ? 3.002 -0.620 4.717 1.00 96.19 90 LEU A C 1
ATOM 730 O O . LEU A 1 90 ? 2.498 0.334 5.313 1.00 96.19 90 LEU A O 1
ATOM 734 N N . GLN A 1 91 ? 4.255 -1.029 4.934 1.00 95.94 91 GLN A N 1
ATOM 735 C CA . GLN A 1 91 ? 5.138 -0.424 5.931 1.00 95.94 91 GLN A CA 1
ATOM 736 C C . GLN A 1 91 ? 5.428 1.051 5.637 1.00 95.94 91 GLN A C 1
ATOM 738 O O . GLN A 1 91 ? 5.441 1.861 6.558 1.00 95.94 91 GLN A O 1
ATOM 743 N N . ALA A 1 92 ? 5.646 1.414 4.372 1.00 95.25 92 ALA A N 1
ATOM 744 C CA . ALA A 1 92 ? 6.006 2.777 3.992 1.00 95.25 92 ALA A CA 1
ATOM 745 C C . ALA A 1 92 ? 4.813 3.745 3.966 1.00 95.25 92 ALA A C 1
ATOM 747 O O . ALA A 1 92 ? 4.990 4.942 4.190 1.00 95.25 92 ALA A O 1
ATOM 748 N N . HIS A 1 93 ? 3.608 3.266 3.637 1.00 95.12 93 HIS A N 1
ATOM 749 C CA . HIS A 1 93 ? 2.492 4.157 3.298 1.00 95.12 93 HIS A CA 1
ATOM 750 C C . HIS A 1 93 ? 1.215 3.953 4.104 1.00 95.12 93 HIS A C 1
ATOM 752 O O . HIS A 1 93 ? 0.393 4.864 4.128 1.00 95.12 93 HIS A O 1
ATOM 758 N N . VAL A 1 94 ? 1.012 2.788 4.717 1.00 96.44 94 VAL A N 1
ATOM 759 C CA . VAL A 1 94 ? -0.237 2.471 5.424 1.00 96.44 94 VAL A CA 1
ATOM 760 C C . VAL A 1 94 ? -0.012 2.441 6.930 1.00 96.44 94 VAL A C 1
ATOM 762 O O . VAL A 1 94 ? -0.769 3.060 7.668 1.00 96.44 94 VAL A O 1
ATOM 765 N N . TYR A 1 95 ? 1.043 1.776 7.399 1.00 96.62 95 TYR A N 1
ATOM 766 C CA . TYR A 1 95 ? 1.288 1.616 8.836 1.00 96.62 95 TYR A CA 1
ATOM 767 C C . TYR A 1 95 ? 1.524 2.933 9.579 1.00 96.62 95 TYR A C 1
ATOM 769 O O . TYR A 1 95 ? 0.912 3.089 10.632 1.00 96.62 95 TYR A O 1
ATOM 777 N N . PRO A 1 96 ? 2.246 3.926 9.023 1.00 96.88 96 PRO A N 1
ATOM 778 C CA . PRO A 1 96 ? 2.347 5.239 9.660 1.00 96.88 96 PRO A CA 1
ATOM 779 C C . PRO A 1 96 ? 0.983 5.923 9.854 1.00 96.88 96 PRO A C 1
ATOM 781 O O . PRO A 1 96 ? 0.772 6.622 10.839 1.00 96.88 96 PRO A O 1
ATOM 784 N N . LEU A 1 97 ? 0.026 5.691 8.947 1.00 96.81 97 LEU A N 1
ATOM 785 C CA . LEU A 1 97 ? -1.333 6.239 9.049 1.00 96.81 97 LEU A CA 1
ATOM 786 C C . LEU A 1 97 ? -2.182 5.483 10.083 1.00 96.81 97 LEU A C 1
ATOM 788 O O . LEU A 1 97 ? -3.083 6.058 10.692 1.00 96.81 97 LEU A O 1
ATOM 792 N N . TYR A 1 98 ? -1.904 4.196 10.299 1.00 96.38 98 TYR A N 1
ATOM 793 C CA . TYR A 1 98 ? -2.511 3.438 11.393 1.00 96.38 98 TYR A CA 1
ATOM 794 C C . TYR A 1 98 ? -1.921 3.791 12.751 1.00 96.38 98 TYR A C 1
ATOM 796 O O . TYR A 1 98 ? -2.681 3.806 13.715 1.00 96.38 98 TYR A O 1
ATOM 804 N N . ASP A 1 99 ? -0.630 4.118 12.830 1.00 95.94 99 ASP A N 1
ATOM 805 C CA . ASP A 1 99 ? -0.043 4.699 14.038 1.00 95.94 99 ASP A CA 1
ATOM 806 C C . ASP A 1 99 ? -0.748 6.016 14.388 1.00 95.94 99 ASP A C 1
ATOM 808 O O . ASP A 1 99 ? -1.236 6.163 15.503 1.00 95.94 99 ASP A O 1
ATOM 812 N N . GLU A 1 100 ? -0.957 6.903 13.411 1.00 94.62 100 GLU A N 1
ATOM 813 C CA . GLU A 1 100 ? -1.712 8.144 13.626 1.00 94.62 100 GLU A CA 1
ATOM 814 C C . GLU A 1 100 ? -3.160 7.887 14.083 1.00 94.62 100 GLU A C 1
ATOM 816 O O . GLU A 1 100 ? -3.647 8.512 15.025 1.00 94.62 100 GLU A O 1
ATOM 821 N N . LEU A 1 101 ? -3.867 6.940 13.454 1.00 94.38 101 LEU A N 1
ATOM 822 C CA . LEU A 1 101 ? -5.226 6.588 13.879 1.00 94.38 101 LEU A CA 1
ATOM 823 C C . LEU A 1 101 ? -5.249 5.994 15.294 1.00 94.38 101 LEU A C 1
ATOM 825 O O . LEU A 1 101 ? -6.173 6.260 16.066 1.00 94.38 101 LEU A O 1
ATOM 829 N N . LYS A 1 102 ? -4.247 5.180 15.626 1.00 94.62 102 LYS A N 1
ATOM 830 C CA . LYS A 1 102 ? -4.086 4.578 16.947 1.00 94.62 102 LYS A CA 1
ATOM 831 C C . LYS A 1 102 ? -3.787 5.637 18.004 1.00 94.62 102 LYS A C 1
ATOM 833 O O . LYS A 1 102 ? -4.300 5.509 19.109 1.00 94.62 102 LYS A O 1
ATOM 838 N N . ASP A 1 103 ? -3.021 6.669 17.685 1.00 93.25 103 ASP A N 1
ATOM 839 C CA . ASP A 1 103 ? -2.756 7.766 18.617 1.00 93.25 103 ASP A CA 1
ATOM 840 C C . ASP A 1 103 ? -4.026 8.587 18.896 1.00 93.25 103 ASP A C 1
ATOM 842 O O . ASP A 1 103 ? -4.236 9.032 20.022 1.00 93.25 103 ASP A O 1
ATOM 846 N N . LEU A 1 104 ? -4.920 8.718 17.907 1.00 91.50 104 LEU A N 1
ATOM 847 C CA . LEU A 1 104 ? -6.192 9.437 18.053 1.00 91.50 104 LEU A CA 1
ATOM 848 C C . LEU A 1 104 ? -7.276 8.628 18.787 1.00 91.50 104 LEU A C 1
ATOM 850 O O . LEU A 1 104 ? -7.955 9.154 19.663 1.00 91.50 104 LEU A O 1
ATOM 854 N N . ARG A 1 105 ? -7.481 7.351 18.425 1.00 87.88 105 ARG A N 1
ATOM 855 C CA . ARG A 1 105 ? -8.613 6.527 18.918 1.00 87.88 105 ARG A CA 1
ATOM 856 C C . ARG A 1 105 ? -8.219 5.201 19.561 1.00 87.88 105 ARG A C 1
ATOM 858 O O . ARG A 1 105 ? -9.071 4.348 19.827 1.00 87.88 105 ARG A O 1
ATOM 865 N N . GLY A 1 106 ? -6.934 5.001 19.815 1.00 92.00 106 GLY A N 1
ATOM 866 C CA . GLY A 1 106 ? -6.405 3.745 20.322 1.00 92.00 106 GLY A CA 1
ATOM 867 C C . GLY A 1 106 ? -6.474 2.610 19.298 1.00 92.00 106 GLY A C 1
ATOM 868 O O . GLY A 1 106 ? -6.909 2.752 18.153 1.00 92.00 106 GLY A O 1
ATOM 869 N N . LEU A 1 107 ? -6.067 1.420 19.740 1.00 91.88 107 LEU A N 1
ATOM 870 C CA . LEU A 1 107 ? -6.034 0.232 18.885 1.00 91.88 107 LEU A CA 1
ATOM 871 C C . LEU A 1 107 ? -7.435 -0.215 18.432 1.00 91.88 107 LEU A C 1
ATOM 873 O O . LEU A 1 107 ? -7.579 -0.783 17.351 1.00 91.88 107 LEU A O 1
ATOM 877 N N . ASN A 1 108 ? -8.465 0.054 19.238 1.00 91.19 108 ASN A N 1
ATOM 878 C CA . ASN A 1 108 ? -9.845 -0.282 18.891 1.00 91.19 108 ASN A CA 1
ATOM 879 C C . ASN A 1 108 ? -10.327 0.522 17.677 1.00 91.19 108 ASN A C 1
ATOM 881 O O . ASN A 1 108 ? -10.912 -0.065 16.776 1.00 91.19 108 ASN A O 1
ATOM 885 N N . GLY A 1 109 ? -9.970 1.809 17.573 1.00 91.25 109 GLY A N 1
ATOM 886 C CA . GLY A 1 109 ? -10.311 2.618 16.398 1.00 91.25 109 GLY A CA 1
ATOM 887 C C . GLY A 1 109 ? -9.723 2.068 15.094 1.00 91.25 109 GLY A C 1
ATOM 888 O O . GLY A 1 109 ? -10.378 2.106 14.052 1.00 91.25 109 GLY A O 1
ATOM 889 N N . VAL A 1 110 ? -8.517 1.492 15.154 1.00 94.44 110 VAL A N 1
ATOM 890 C CA . VAL A 1 110 ? -7.906 0.809 14.004 1.00 94.44 110 VAL A CA 1
ATOM 891 C C . VAL A 1 110 ? -8.681 -0.463 13.654 1.00 94.44 110 VAL A C 1
ATOM 893 O O . VAL A 1 110 ? -9.013 -0.665 12.489 1.00 94.44 110 VAL A O 1
ATOM 896 N N . LYS A 1 111 ? -9.024 -1.300 14.639 1.00 94.81 111 LYS A N 1
ATOM 897 C CA . LYS A 1 111 ? -9.801 -2.535 14.417 1.00 94.81 111 LYS A CA 1
ATOM 898 C C . LYS A 1 111 ? -11.186 -2.266 13.829 1.00 94.81 111 LYS A C 1
ATOM 900 O O . LYS A 1 111 ? -11.609 -2.972 12.913 1.00 94.81 111 LYS A O 1
ATOM 905 N N . ASP A 1 112 ? -11.869 -1.233 14.312 1.00 93.56 112 ASP A N 1
ATOM 906 C CA . ASP A 1 112 ? -13.186 -0.839 13.808 1.00 93.56 112 ASP A CA 1
ATOM 907 C C . ASP A 1 112 ? -13.094 -0.382 12.347 1.00 93.56 112 ASP A C 1
ATOM 909 O O . ASP A 1 112 ? -13.881 -0.812 11.499 1.00 93.56 112 ASP A O 1
ATOM 913 N N . HIS A 1 113 ? -12.072 0.419 12.020 1.00 94.38 113 HIS A N 1
ATOM 914 C CA . HIS A 1 113 ? -11.797 0.827 10.645 1.00 94.38 113 HIS A CA 1
ATOM 915 C C . HIS A 1 113 ? -11.502 -0.376 9.741 1.00 94.38 113 HIS A C 1
ATOM 917 O O . HIS A 1 113 ? -12.107 -0.502 8.677 1.00 94.38 113 HIS A O 1
ATOM 923 N N . LEU A 1 114 ? -10.616 -1.284 10.161 1.00 94.81 114 LEU A N 1
ATOM 924 C CA . LEU A 1 114 ? -10.268 -2.479 9.386 1.00 94.81 114 LEU A CA 1
ATOM 925 C C . LEU A 1 114 ? -11.477 -3.391 9.159 1.00 94.81 114 LEU A C 1
ATOM 927 O O . LEU A 1 114 ? -11.670 -3.879 8.047 1.00 94.81 114 LEU A O 1
ATOM 931 N N . SER A 1 115 ? -12.327 -3.562 10.172 1.00 94.12 115 SER A N 1
ATOM 932 C CA . SER A 1 115 ? -13.573 -4.329 10.058 1.00 94.12 115 SER A CA 1
ATOM 933 C C . SER A 1 115 ? -14.509 -3.727 9.011 1.00 94.12 115 SER A C 1
ATOM 935 O O . SER A 1 115 ? -15.033 -4.442 8.155 1.00 94.12 115 SER A O 1
ATOM 937 N N . TYR A 1 116 ? -14.686 -2.402 9.034 1.00 93.75 116 TYR A N 1
ATOM 938 C CA . TYR A 1 116 ? -15.502 -1.698 8.046 1.00 93.75 116 TYR A CA 1
ATOM 939 C C . TYR A 1 116 ? -14.922 -1.816 6.631 1.00 93.75 116 TYR A C 1
ATOM 941 O O . TYR A 1 116 ? -15.652 -2.094 5.679 1.00 93.75 116 TYR A O 1
ATOM 949 N N . VAL A 1 117 ? -13.608 -1.638 6.488 1.00 93.69 117 VAL A N 1
ATOM 950 C CA . VAL A 1 117 ? -12.905 -1.733 5.203 1.00 93.69 117 VAL A CA 1
ATOM 951 C C . VAL A 1 117 ? -13.002 -3.144 4.624 1.00 93.69 117 VAL A C 1
ATOM 953 O O . VAL A 1 117 ? -13.339 -3.286 3.453 1.00 93.69 117 VAL A O 1
ATOM 956 N N . GLY A 1 118 ? -12.805 -4.183 5.439 1.00 90.94 118 GLY A N 1
ATOM 957 C CA . GLY A 1 118 ? -12.994 -5.576 5.022 1.00 90.94 118 GLY A CA 1
ATOM 958 C C . GLY A 1 118 ? -14.420 -5.856 4.549 1.00 90.94 118 GLY A C 1
ATOM 959 O O . GLY A 1 118 ? -14.615 -6.433 3.482 1.00 90.94 118 GLY A O 1
ATOM 960 N N . ALA A 1 119 ? -15.428 -5.360 5.271 1.00 90.69 119 ALA A N 1
ATOM 961 C CA . ALA A 1 119 ? -16.833 -5.526 4.890 1.00 90.69 119 ALA A CA 1
ATOM 962 C C . ALA A 1 119 ? -17.218 -4.787 3.592 1.00 90.69 119 ALA A C 1
ATOM 964 O O . ALA A 1 119 ? -18.181 -5.167 2.925 1.00 90.69 119 ALA A O 1
ATOM 965 N N . LYS A 1 120 ? -16.496 -3.717 3.234 1.00 89.25 120 LYS A N 1
ATOM 966 C CA . LYS A 1 120 ? -16.701 -2.930 2.005 1.00 89.25 120 LYS A CA 1
ATOM 967 C C . LYS A 1 120 ? -15.705 -3.278 0.897 1.00 89.25 120 LYS A C 1
ATOM 969 O O . LYS A 1 120 ? -15.626 -2.558 -0.100 1.00 89.25 120 LYS A O 1
ATOM 974 N N . GLN A 1 121 ? -14.931 -4.348 1.059 1.00 88.75 121 GLN A N 1
ATOM 975 C CA . GLN A 1 121 ? -13.938 -4.745 0.077 1.00 88.75 121 GLN A CA 1
ATOM 976 C C . GLN A 1 121 ? -14.598 -5.464 -1.103 1.00 88.75 121 GLN A C 1
ATOM 978 O O . GLN A 1 121 ? -15.231 -6.505 -0.955 1.00 88.75 121 GLN A O 1
ATOM 983 N N . GLU A 1 122 ? -14.389 -4.928 -2.302 1.00 84.31 122 GLU A N 1
ATOM 984 C CA . GLU A 1 122 ? -14.838 -5.547 -3.551 1.00 84.31 122 GLU A CA 1
ATOM 985 C C . GLU A 1 122 ? -13.714 -6.349 -4.227 1.00 84.31 122 GLU A C 1
ATOM 987 O O . GLU A 1 122 ? -12.525 -6.090 -4.010 1.00 84.31 122 GLU A O 1
ATOM 992 N N . ASP A 1 123 ? -14.065 -7.302 -5.097 1.00 80.12 123 ASP A N 1
ATOM 993 C CA . ASP A 1 123 ? -13.106 -8.238 -5.709 1.00 80.12 123 ASP A CA 1
ATOM 994 C C . ASP A 1 123 ? -11.978 -7.555 -6.495 1.00 80.12 123 ASP A C 1
ATOM 996 O O . ASP A 1 123 ? -10.836 -8.020 -6.483 1.00 80.12 123 ASP A O 1
ATOM 1000 N N . TYR A 1 124 ? -12.247 -6.416 -7.140 1.00 74.06 124 TYR A N 1
ATOM 1001 C CA . TYR A 1 124 ? -11.202 -5.664 -7.843 1.00 74.06 124 TYR A CA 1
ATOM 1002 C C . TYR A 1 124 ? -10.179 -5.030 -6.886 1.00 74.06 124 TYR A C 1
ATOM 1004 O O . TYR A 1 124 ? -9.030 -4.812 -7.277 1.00 74.06 124 TYR A O 1
ATOM 1012 N N . SER A 1 125 ? -10.571 -4.742 -5.640 1.00 77.38 125 SER A N 1
ATOM 1013 C CA . SER A 1 125 ? -9.716 -4.101 -4.632 1.00 77.38 125 SER A CA 1
ATOM 1014 C C . SER A 1 125 ? -8.675 -5.067 -4.067 1.00 77.38 125 SER A C 1
ATOM 1016 O O . SER A 1 125 ? -7.595 -4.638 -3.663 1.00 77.38 125 SER A O 1
ATOM 1018 N N . LYS A 1 126 ? -8.953 -6.377 -4.118 1.00 76.75 126 LYS A N 1
ATOM 1019 C CA . LYS A 1 126 ? -8.048 -7.445 -3.660 1.00 76.75 126 LYS A CA 1
ATOM 1020 C C . LYS A 1 126 ? -6.728 -7.473 -4.435 1.00 76.75 126 LYS A C 1
ATOM 1022 O O . LYS A 1 126 ? -5.692 -7.793 -3.871 1.00 76.75 126 LYS A O 1
ATOM 1027 N N . LYS A 1 127 ? -6.733 -7.060 -5.709 1.00 81.44 127 LYS A N 1
ATOM 1028 C CA . LYS A 1 127 ? -5.529 -7.057 -6.563 1.00 81.44 127 LYS A CA 1
ATOM 1029 C C . LYS A 1 127 ? -4.472 -6.027 -6.151 1.00 81.44 127 LYS A C 1
ATOM 1031 O O . LYS A 1 127 ? -3.324 -6.164 -6.547 1.00 81.44 127 LYS A O 1
ATOM 1036 N N . ASN A 1 128 ? -4.853 -4.964 -5.438 1.00 87.00 128 ASN A N 1
ATOM 1037 C CA . ASN A 1 128 ? -3.949 -3.874 -5.053 1.00 87.00 128 ASN A CA 1
ATOM 1038 C C . ASN A 1 128 ? -4.221 -3.438 -3.609 1.00 87.00 128 ASN A C 1
ATOM 1040 O O . ASN A 1 128 ? -4.586 -2.285 -3.354 1.00 87.00 128 ASN A O 1
ATOM 1044 N N . ILE A 1 129 ? -4.044 -4.368 -2.669 1.00 90.75 129 ILE A N 1
ATOM 1045 C CA . ILE A 1 129 ? -4.419 -4.180 -1.265 1.00 90.75 129 ILE A CA 1
ATOM 1046 C C . ILE A 1 129 ? -3.773 -2.942 -0.631 1.00 90.75 129 ILE A C 1
ATOM 1048 O O . ILE A 1 129 ? -4.469 -2.131 -0.028 1.00 90.75 129 ILE A O 1
ATOM 1052 N N . CYS A 1 130 ? -2.476 -2.720 -0.859 1.00 93.00 130 CYS A N 1
ATOM 1053 C CA . CYS A 1 130 ? -1.754 -1.560 -0.330 1.00 93.00 130 CYS A CA 1
ATOM 1054 C C . CYS A 1 130 ? -2.410 -0.228 -0.744 1.00 93.00 130 CYS A C 1
ATOM 1056 O O . CYS A 1 130 ? -2.692 0.630 0.092 1.00 93.00 130 CYS A O 1
ATOM 1058 N N . LYS A 1 131 ? -2.744 -0.077 -2.033 1.00 93.06 131 LYS A N 1
ATOM 1059 C CA . LYS A 1 131 ? -3.403 1.129 -2.556 1.00 93.06 131 LYS A CA 1
ATOM 1060 C C . LYS A 1 131 ? -4.812 1.305 -1.991 1.00 93.06 131 LYS A C 1
ATOM 1062 O O . LYS A 1 131 ? -5.223 2.433 -1.722 1.00 93.06 131 LYS A O 1
ATOM 1067 N N . TYR A 1 132 ? -5.551 0.208 -1.848 1.00 93.94 132 TYR A N 1
ATOM 1068 C CA . TYR A 1 132 ? -6.899 0.224 -1.293 1.00 93.94 132 TYR A CA 1
ATOM 1069 C C . TYR A 1 132 ? -6.897 0.671 0.174 1.00 93.94 132 TYR A C 1
ATOM 1071 O O . TYR A 1 132 ? -7.585 1.633 0.511 1.00 93.94 132 TYR A O 1
ATOM 1079 N N . LEU A 1 133 ? -6.063 0.045 1.011 1.00 94.94 133 LEU A N 1
ATOM 1080 C CA . LEU A 1 133 ? -5.950 0.369 2.435 1.00 94.94 133 LEU A CA 1
ATOM 1081 C C . LEU A 1 133 ? -5.475 1.802 2.657 1.00 94.94 133 LEU A C 1
ATOM 1083 O O . LEU A 1 133 ? -6.083 2.520 3.446 1.00 94.94 133 LEU A O 1
ATOM 1087 N N . LYS A 1 134 ? -4.461 2.245 1.902 1.00 95.81 134 LYS A N 1
ATOM 1088 C CA . LYS A 1 134 ? -3.985 3.632 1.932 1.00 95.81 134 LYS A CA 1
ATOM 1089 C C . LYS A 1 134 ? -5.124 4.620 1.671 1.00 95.81 134 LYS A C 1
ATOM 1091 O O . LYS A 1 134 ? -5.350 5.532 2.457 1.00 95.81 134 LYS A O 1
ATOM 1096 N N . LYS A 1 135 ? -5.879 4.412 0.589 1.00 94.94 135 LYS A N 1
ATOM 1097 C CA . LYS A 1 135 ? -6.989 5.303 0.234 1.00 94.94 135 LYS A CA 1
ATOM 1098 C C . LYS A 1 135 ? -8.083 5.302 1.306 1.00 94.94 135 LYS A C 1
ATOM 1100 O O . LYS A 1 135 ? -8.646 6.354 1.593 1.00 94.94 135 LYS A O 1
ATOM 1105 N N . ALA A 1 136 ? -8.381 4.142 1.889 1.00 94.62 136 ALA A N 1
ATOM 1106 C CA . ALA A 1 136 ? -9.390 4.021 2.934 1.00 94.62 136 ALA A CA 1
ATOM 1107 C C . ALA A 1 136 ? -9.011 4.813 4.196 1.00 94.62 136 ALA A C 1
ATOM 1109 O O . ALA A 1 136 ? -9.836 5.571 4.710 1.00 94.62 136 ALA A O 1
ATOM 1110 N N . ILE A 1 137 ? -7.765 4.692 4.666 1.00 95.38 137 ILE A N 1
ATOM 1111 C CA . ILE A 1 137 ? -7.316 5.390 5.877 1.00 95.38 137 ILE A CA 1
ATOM 1112 C C . ILE A 1 137 ? -7.142 6.899 5.648 1.00 95.38 137 ILE A C 1
ATOM 1114 O O . ILE A 1 137 ? -7.560 7.690 6.491 1.00 95.38 137 ILE A O 1
ATOM 1118 N N . GLU A 1 138 ? -6.640 7.317 4.480 1.00 95.81 138 GLU A N 1
ATOM 1119 C CA . GLU A 1 138 ? -6.519 8.737 4.105 1.00 95.81 138 GLU A CA 1
ATOM 1120 C C . GLU A 1 138 ? -7.877 9.451 4.085 1.00 95.81 138 GLU A C 1
ATOM 1122 O O . GLU A 1 138 ? -7.975 10.621 4.447 1.00 95.81 138 GLU A O 1
ATOM 1127 N N . GLN A 1 139 ? -8.943 8.754 3.684 1.00 93.69 139 GLN A N 1
ATOM 1128 C CA . GLN A 1 139 ? -10.303 9.298 3.715 1.00 93.69 139 GLN A CA 1
ATOM 1129 C C . GLN A 1 139 ? -10.901 9.313 5.129 1.00 93.69 139 GLN A C 1
ATOM 1131 O O . GLN A 1 139 ? -11.728 10.172 5.448 1.00 93.69 139 GLN A O 1
ATOM 1136 N N . TYR A 1 140 ? -10.494 8.374 5.982 1.00 93.31 140 TYR A N 1
ATOM 1137 C CA . TYR A 1 140 ? -11.044 8.218 7.323 1.00 93.31 140 TYR A CA 1
ATOM 1138 C C . TYR A 1 140 ? -10.419 9.181 8.342 1.00 93.31 140 TYR A C 1
ATOM 1140 O O . TYR A 1 140 ? -11.153 9.825 9.094 1.00 93.31 140 TYR A O 1
ATOM 1148 N N . LEU A 1 141 ? -9.093 9.361 8.321 1.00 93.44 141 LEU A N 1
ATOM 1149 C CA . LEU A 1 141 ? -8.352 10.208 9.268 1.00 93.44 141 LEU A CA 1
ATOM 1150 C C . LEU A 1 141 ? -8.919 11.639 9.414 1.00 93.44 141 LEU A C 1
ATOM 1152 O O . LEU A 1 141 ? -9.141 12.072 10.545 1.00 93.44 141 LEU A O 1
ATOM 1156 N N . PRO A 1 142 ? -9.241 12.384 8.334 1.00 93.06 142 PRO A N 1
ATOM 1157 C CA . PRO A 1 142 ? -9.831 13.721 8.453 1.00 93.06 142 PRO A CA 1
ATOM 1158 C C . PRO A 1 142 ? -11.222 13.729 9.093 1.00 93.06 142 PRO A C 1
ATOM 1160 O O . PRO A 1 142 ? -11.665 14.748 9.622 1.00 93.06 142 PRO A O 1
ATOM 1163 N N . THR A 1 143 ? -11.959 12.625 8.992 1.00 90.62 143 THR A N 1
ATOM 1164 C CA . THR A 1 143 ? -13.285 12.488 9.605 1.00 90.62 143 THR A CA 1
ATOM 1165 C C . THR A 1 143 ? -13.148 12.248 11.102 1.00 90.62 143 THR A C 1
ATOM 1167 O O . THR A 1 143 ? -13.823 12.917 11.877 1.00 90.62 143 THR A O 1
ATOM 1170 N N . VAL A 1 144 ? -12.211 11.384 11.500 1.00 88.88 144 VAL A N 1
ATOM 1171 C CA . VAL A 1 144 ? -11.877 11.116 12.907 1.00 88.88 144 VAL A CA 1
ATOM 1172 C C . VAL A 1 144 ? -11.431 12.396 13.616 1.00 88.88 144 VAL A C 1
ATOM 1174 O O . VAL A 1 144 ? -12.051 12.798 14.594 1.00 88.88 144 VAL A O 1
ATOM 1177 N N . LYS A 1 145 ? -10.458 13.116 13.043 1.00 88.69 145 LYS A N 1
ATOM 1178 C CA . LYS A 1 145 ? -9.947 14.377 13.608 1.00 88.69 145 LYS A CA 1
ATOM 1179 C C . LYS A 1 145 ? -11.031 15.439 13.808 1.00 88.69 145 LYS A C 1
ATOM 1181 O O . LYS A 1 145 ? -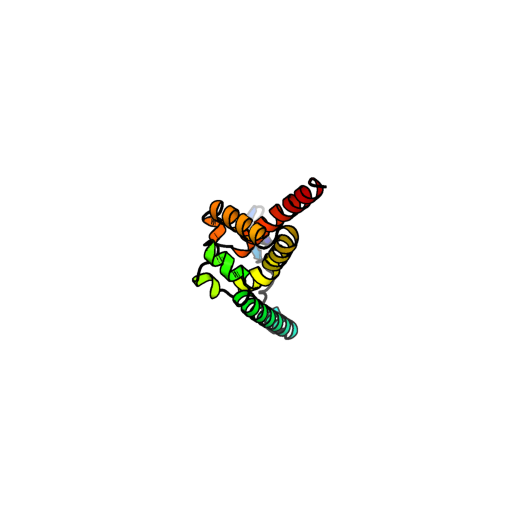11.000 16.183 14.779 1.00 88.69 145 LYS A O 1
ATOM 1186 N N . ARG A 1 146 ? -12.000 15.526 12.889 1.00 85.50 146 ARG A N 1
ATOM 1187 C CA . ARG A 1 146 ? -13.131 16.462 13.016 1.00 85.50 146 ARG A CA 1
ATOM 1188 C C . ARG A 1 146 ? -14.105 16.051 14.110 1.00 85.50 146 ARG A C 1
ATOM 1190 O O . ARG A 1 146 ? -14.705 16.923 14.724 1.00 85.50 146 ARG A O 1
ATOM 119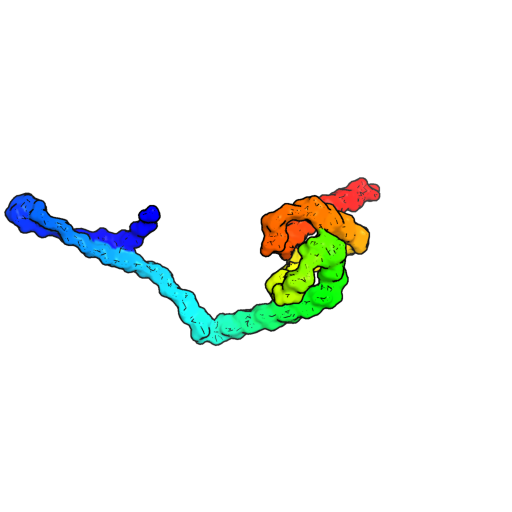7 N N . GLN A 1 147 ? -14.308 14.758 14.335 1.00 78.19 147 GLN A N 1
ATOM 1198 C CA . GLN A 1 147 ? -15.193 14.295 15.400 1.00 78.19 147 GLN A CA 1
ATOM 1199 C C . GLN A 1 147 ? -14.616 14.603 16.779 1.00 78.19 147 GLN A C 1
ATOM 1201 O O . GLN A 1 147 ? -15.378 15.028 17.639 1.00 78.19 147 GLN A O 1
ATOM 1206 N N . ASP A 1 148 ? -13.305 14.462 16.969 1.00 66.94 148 ASP A N 1
ATOM 1207 C CA . ASP A 1 148 ? -12.663 14.746 18.258 1.00 66.94 148 ASP A CA 1
ATOM 1208 C C . ASP A 1 148 ? -12.739 16.245 18.615 1.00 66.94 148 ASP A C 1
ATOM 1210 O O . ASP A 1 148 ? -13.013 16.583 19.759 1.00 66.94 148 ASP A O 1
ATOM 1214 N N . LEU A 1 149 ? -12.663 17.142 17.621 1.00 61.19 149 LEU A N 1
ATOM 1215 C CA . LEU A 1 149 ? -12.847 18.595 17.804 1.00 61.19 149 LEU A CA 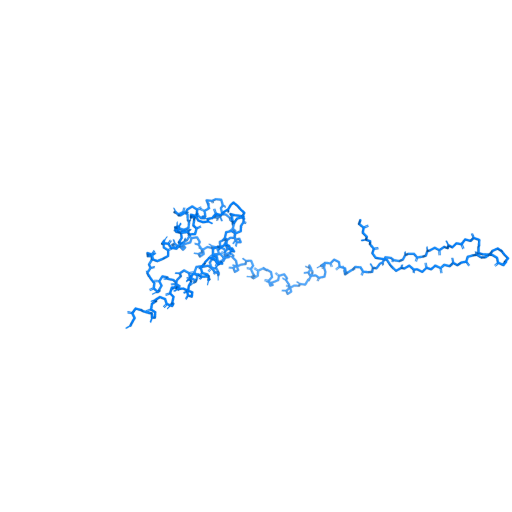1
ATOM 1216 C C . LEU A 1 149 ? -14.282 19.027 18.159 1.00 61.19 149 LEU A C 1
ATOM 1218 O O . LEU A 1 149 ? -14.478 20.142 18.622 1.00 61.19 149 LEU A O 1
ATOM 1222 N N . ASN A 1 150 ? -15.295 18.197 17.887 1.00 58.50 150 ASN A N 1
ATOM 1223 C CA . ASN A 1 150 ? -16.698 18.509 18.208 1.00 58.50 150 ASN A CA 1
ATOM 1224 C C . ASN A 1 150 ? -17.144 17.927 19.564 1.00 58.50 150 ASN A C 1
ATOM 1226 O O . ASN A 1 150 ? -18.308 18.078 19.927 1.00 58.50 150 ASN A O 1
ATOM 1230 N N . HIS A 1 151 ? -16.260 17.205 20.263 1.00 53.91 151 HIS A N 1
ATOM 1231 C CA . HIS A 1 151 ? -16.517 16.645 21.596 1.00 53.91 151 HIS A CA 1
ATOM 1232 C C . HIS A 1 151 ? -15.822 17.437 22.725 1.00 53.91 151 HIS A C 1
ATOM 1234 O O . HIS A 1 151 ? -15.857 16.987 23.871 1.00 53.91 151 HIS A O 1
ATOM 1240 N N . GLU A 1 152 ? -15.226 18.596 22.414 1.00 42.91 152 GLU A N 1
ATOM 1241 C CA . GLU A 1 152 ? -14.879 19.667 23.372 1.00 42.91 152 GLU A CA 1
ATOM 1242 C C . GLU A 1 152 ? -16.007 20.705 23.453 1.00 42.91 152 GLU A C 1
ATOM 1244 O O . GLU A 1 152 ? -16.240 21.224 24.569 1.00 42.91 152 GLU A O 1
#

Solvent-accessible surface area (backbone atoms only — not comparable to full-atom values): 8883 Å² total; per-residue (Å²): 140,87,86,86,66,48,74,51,74,48,78,44,61,59,83,96,42,78,71,48,74,50,75,50,74,46,81,65,84,64,84,74,70,76,61,76,55,71,78,35,64,69,55,51,51,52,50,49,54,49,50,54,50,38,53,54,31,24,59,51,24,74,72,34,70,62,54,54,49,35,40,74,48,69,65,42,55,82,71,51,75,72,36,54,68,50,32,19,44,31,44,74,61,33,48,64,57,48,52,53,43,26,74,74,53,34,70,63,46,43,52,54,49,46,50,53,50,45,76,69,60,50,81,79,46,67,82,44,44,50,63,46,53,33,54,53,50,66,64,42,52,65,53,53,58,52,53,60,69,72,74,115

Mean predicted aligned error: 11.5 Å

pLDDT: mean 86.48, std 11.6, range [42.91, 96.88]

Secondary structure (DSSP, 8-state):
-----EEEEEEEEETTEEEEEEEEEEPP-PPP-GGGGTS-HHHHHHHHHHHHHHHHHHHHHHH-HHHHHHHHTTSS-TTGGG-HHHHHHHHHHTHHHHHHHHHHHHHHHHHHHHHHHHHT--TTGGGGHHHHHHHHHHHHHHHHHHHHHT--

InterPro domains:
  IPR010931 Lactococcus lactis RepB, C-terminal [PF06430] (27-149)

Organism: NCBI:txid1131731